Protein AF-A0A2H1KSW2-F1 (afdb_monomer_lite)

Secondary structure (DSSP, 8-state):
---S--GGGGGSSHHHHHHT-S----GGG--------TT-SS----TT--S-TTTTS--EEEE-STTTSTT--SS-B-TTS-B-HHHHHHHHHHHHHHHHHTT-SEEEE-S--TTHHHHHHHHHHHTT-TT-EEEE-TT----GGGHHHHHHTT----S--TTT-

Sequence (165 aa):
MAPIIRPRRLRSTPAMRRLVSEVRLHPADLVLPMFVKESLSQPAPLSGLPGDVHHETVIMADLCIDEFTSHGHCGVLDEAGRVDNDATLVRYASMAVAQARAGAHVVGLSGMMDGQVAVCREALDDHGFTDVVVLGYTAKYASAFYGPFREAVDSELKGDRKTYQ

Radius of gyration: 21.76 Å; chains: 1; bounding box: 65×44×54 Å

Foldseek 3Di:
DDDPDDCCVQVVDPVSCVVPPPDDDDPVVDDDDDDDDPPDPDDPDPPPDDPPCQPVDAAEAEQFCLLPDPASARADADPVRDHDQVNRLVVSLVVLCVCVVVRHQEYEDPRQRPCSQVSNQVSCVVVVVNRRHYHYPPDDDFDPVCVVVCVSSVRNHDDTHHVRD

pLDDT: mean 88.37, std 15.08, range [34.62, 98.81]

Structure (mmCIF, N/CA/C/O backbone):
data_AF-A0A2H1KSW2-F1
#
_entry.id   AF-A0A2H1KSW2-F1
#
loop_
_atom_site.group_PDB
_atom_site.id
_atom_site.type_symbol
_atom_site.label_atom_id
_atom_site.label_alt_id
_atom_site.label_comp_id
_atom_site.label_asym_id
_atom_site.label_entity_id
_atom_site.label_seq_id
_atom_site.pdbx_PDB_ins_code
_atom_site.Cartn_x
_atom_site.Cartn_y
_atom_site.Cartn_z
_atom_site.occupancy
_atom_site.B_iso_or_equiv
_atom_site.auth_seq_id
_atom_site.auth_comp_id
_atom_site.auth_asym_id
_atom_site.auth_atom_id
_atom_site.pdbx_PDB_model_num
ATOM 1 N N . MET A 1 1 ? -39.546 24.449 30.233 1.00 79.19 1 MET A N 1
ATOM 2 C CA . MET A 1 1 ? -39.774 23.055 29.790 1.00 79.19 1 MET A CA 1
ATOM 3 C C . MET A 1 1 ? -38.442 22.321 29.789 1.00 79.19 1 MET A C 1
ATOM 5 O O . MET A 1 1 ? -37.453 22.887 29.343 1.00 79.19 1 MET A O 1
ATOM 9 N N . ALA A 1 2 ? -38.377 21.114 30.349 1.00 79.94 2 ALA A N 1
ATOM 10 C CA . ALA A 1 2 ? -37.131 20.350 30.400 1.0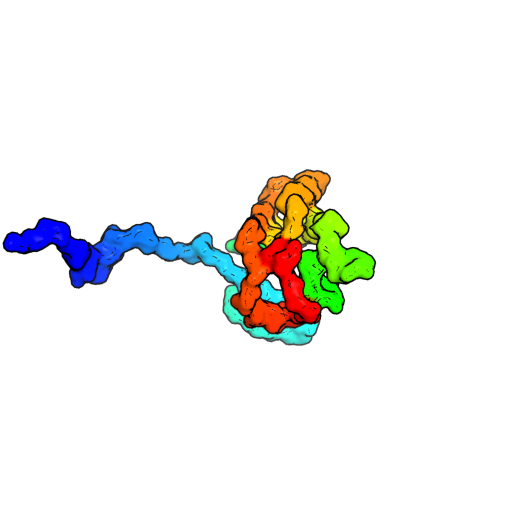0 79.94 2 ALA A CA 1
ATOM 11 C C . ALA A 1 2 ? -36.888 19.634 29.048 1.00 79.94 2 ALA A C 1
ATOM 13 O O . ALA A 1 2 ? -37.864 19.216 28.426 1.00 79.94 2 ALA A O 1
ATOM 14 N N . PRO A 1 3 ? -35.637 19.452 28.577 1.00 90.50 3 PRO A N 1
ATOM 15 C CA . PRO A 1 3 ? -35.393 18.827 27.276 1.00 90.50 3 PRO A CA 1
ATOM 16 C C . PRO A 1 3 ? -35.817 17.349 27.241 1.00 90.50 3 PRO A C 1
ATOM 18 O O . PRO A 1 3 ? -35.500 16.579 28.159 1.00 90.50 3 PRO A O 1
ATOM 21 N N . ILE A 1 4 ? -36.506 16.970 26.156 1.00 93.56 4 ILE A N 1
ATOM 22 C CA . ILE A 1 4 ? -36.982 15.605 25.862 1.00 93.56 4 ILE A CA 1
ATOM 23 C C . ILE A 1 4 ? -35.789 14.693 25.523 1.00 93.56 4 ILE A C 1
ATOM 25 O O . ILE A 1 4 ? -35.608 13.626 26.122 1.00 93.56 4 ILE A O 1
ATOM 29 N N . ILE A 1 5 ? -34.914 15.160 24.629 1.00 96.44 5 ILE A N 1
ATOM 30 C CA . ILE A 1 5 ? -33.723 14.436 24.174 1.00 96.44 5 ILE A CA 1
ATOM 31 C C . ILE A 1 5 ? -32.547 14.761 25.096 1.00 96.44 5 ILE A C 1
ATOM 33 O O . ILE A 1 5 ? -32.174 15.919 25.280 1.00 96.44 5 ILE A O 1
ATOM 37 N N . ARG A 1 6 ? -31.953 13.724 25.699 1.00 95.62 6 ARG A N 1
ATOM 38 C CA . ARG A 1 6 ? -30.805 13.859 26.613 1.00 95.62 6 ARG A CA 1
ATOM 39 C C . ARG A 1 6 ? -29.745 12.795 26.325 1.00 95.62 6 ARG A C 1
ATOM 41 O O . ARG A 1 6 ? -29.694 11.788 27.033 1.00 95.62 6 ARG A O 1
ATOM 48 N N . PRO A 1 7 ? -28.854 13.020 25.346 1.00 96.38 7 PRO A N 1
ATOM 49 C CA . PRO A 1 7 ? -27.873 12.018 24.915 1.00 96.38 7 PRO A CA 1
ATOM 50 C C . PRO A 1 7 ? -26.887 11.610 26.021 1.00 96.38 7 PRO A C 1
ATOM 52 O O . PRO A 1 7 ? -26.360 10.502 26.017 1.00 96.38 7 PRO A O 1
ATOM 55 N N . ARG A 1 8 ? -26.691 12.466 27.037 1.00 97.00 8 ARG A N 1
ATOM 56 C CA . ARG A 1 8 ? -25.879 12.148 28.226 1.00 97.00 8 ARG A CA 1
ATOM 57 C C . ARG A 1 8 ? -26.386 10.923 29.003 1.00 97.00 8 ARG A C 1
ATOM 59 O O . ARG A 1 8 ? -25.580 10.305 29.691 1.00 97.00 8 ARG A O 1
ATOM 66 N N . ARG A 1 9 ? -27.668 10.538 28.871 1.00 95.88 9 ARG A N 1
ATOM 67 C CA . ARG A 1 9 ? -28.229 9.314 29.482 1.00 95.88 9 ARG A CA 1
ATOM 68 C C . ARG A 1 9 ? -27.457 8.059 29.053 1.00 95.88 9 ARG A C 1
ATOM 70 O O . ARG A 1 9 ? -27.205 7.200 29.887 1.00 95.88 9 ARG A O 1
ATOM 77 N N . LEU A 1 10 ? -27.003 8.012 27.798 1.00 97.62 10 LEU A N 1
ATOM 78 C CA . LEU A 1 10 ? -26.236 6.893 27.236 1.00 97.62 10 LEU A CA 1
ATOM 79 C C . LEU A 1 10 ? -24.730 6.946 27.570 1.00 97.62 10 LEU A C 1
ATOM 81 O O . LEU A 1 10 ? -23.966 6.074 27.175 1.00 97.62 10 LEU A O 1
ATOM 85 N N . ARG A 1 11 ? -24.270 7.974 28.298 1.00 97.69 11 ARG A N 1
ATOM 86 C CA . ARG A 1 11 ? -22.844 8.189 28.614 1.00 97.69 11 ARG A CA 1
ATOM 87 C C . ARG A 1 11 ? -22.525 8.070 30.107 1.00 97.69 11 ARG A C 1
ATOM 89 O O . ARG A 1 11 ? -21.367 8.238 30.489 1.00 97.69 11 ARG A O 1
ATOM 96 N N . SER A 1 12 ? -23.535 7.785 30.930 1.00 97.25 12 SER A N 1
ATOM 97 C CA . SER A 1 12 ? -23.492 7.844 32.398 1.00 97.25 12 SER A CA 1
ATOM 98 C C . SER A 1 12 ? -22.523 6.849 33.037 1.00 97.25 12 SER A C 1
ATOM 100 O O . SER A 1 12 ? -21.867 7.190 34.015 1.00 97.25 12 SER A O 1
ATOM 102 N N . THR A 1 13 ? -22.388 5.644 32.479 1.00 98.12 13 THR A N 1
ATOM 103 C CA . THR A 1 13 ? -21.526 4.588 33.028 1.00 98.12 13 THR A CA 1
ATOM 104 C C . THR A 1 13 ? -20.656 3.950 31.943 1.00 98.12 13 THR A C 1
ATOM 106 O O . THR A 1 13 ? -21.029 3.970 30.765 1.00 98.12 13 THR A O 1
ATOM 109 N N . PRO A 1 14 ? -19.511 3.338 32.306 1.00 98.38 14 PRO A N 1
ATOM 110 C CA . PRO A 1 14 ? -18.730 2.531 31.370 1.00 98.38 14 PRO A CA 1
ATOM 111 C C . PRO A 1 14 ? -19.549 1.412 30.711 1.00 98.38 14 PRO A C 1
ATOM 113 O O . PRO A 1 14 ? -19.376 1.158 29.525 1.00 98.38 14 PRO A O 1
ATOM 116 N N . ALA A 1 15 ? -20.469 0.774 31.446 1.00 98.12 15 ALA A N 1
ATOM 117 C CA . ALA A 1 15 ? -21.334 -0.275 30.904 1.00 9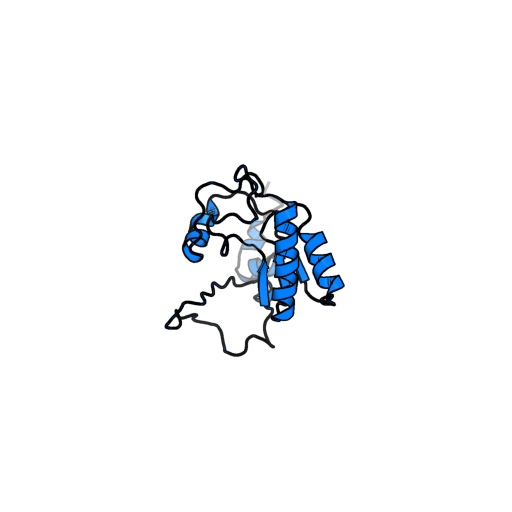8.12 15 ALA A CA 1
ATOM 118 C C . ALA A 1 15 ? -22.288 0.260 29.828 1.00 98.12 15 ALA A C 1
ATOM 120 O O . ALA A 1 15 ? -22.387 -0.334 28.759 1.00 98.12 15 ALA A O 1
ATOM 121 N N . MET A 1 16 ? -22.920 1.414 30.073 1.00 98.19 16 MET A N 1
ATOM 122 C CA . MET A 1 16 ? -23.810 2.041 29.097 1.00 98.19 16 MET A CA 1
ATOM 123 C C . MET A 1 16 ? -23.047 2.460 27.837 1.00 98.19 16 MET A C 1
ATOM 125 O O . MET A 1 16 ? -23.483 2.143 26.738 1.00 98.19 16 MET A O 1
ATOM 129 N N . ARG A 1 17 ? -21.860 3.071 27.984 1.00 97.94 17 ARG A N 1
ATOM 130 C CA . ARG A 1 17 ? -21.008 3.434 26.837 1.00 97.94 17 ARG A CA 1
ATOM 131 C C . ARG A 1 17 ? -20.570 2.221 26.015 1.00 97.94 17 ARG A C 1
ATOM 133 O O . ARG A 1 17 ? -20.557 2.308 24.798 1.00 97.94 17 ARG A O 1
ATOM 140 N N . ARG A 1 18 ? -20.241 1.092 26.658 1.00 97.44 18 ARG A N 1
ATOM 141 C CA . ARG A 1 18 ? -19.907 -0.158 25.949 1.00 97.44 18 ARG A CA 1
ATOM 142 C C . ARG A 1 18 ? -21.104 -0.757 25.212 1.00 97.44 18 ARG A C 1
ATOM 144 O O . ARG A 1 18 ? -20.918 -1.297 24.126 1.00 97.44 18 ARG A O 1
ATOM 151 N N . LEU A 1 19 ? -22.300 -0.680 25.800 1.00 97.25 19 LEU A N 1
ATOM 152 C CA . LEU A 1 19 ? -23.531 -1.181 25.186 1.00 97.25 19 LEU A CA 1
ATOM 153 C C . LEU A 1 19 ? -23.867 -0.418 23.900 1.00 97.25 19 LEU A C 1
ATOM 155 O O . LEU A 1 19 ? -24.247 -1.042 22.919 1.00 97.25 19 LEU A O 1
ATOM 159 N N . VAL A 1 20 ? -23.703 0.908 23.906 1.00 97.69 20 VAL A N 1
ATOM 160 C CA . VAL A 1 20 ? -24.054 1.770 22.763 1.00 97.69 20 VAL A CA 1
ATOM 161 C C . VAL A 1 20 ? -22.878 2.095 21.838 1.00 97.69 20 VAL A C 1
ATOM 163 O O . VAL A 1 20 ? -23.017 2.949 20.970 1.00 97.69 20 VAL A O 1
ATOM 166 N N . SER A 1 21 ? -21.707 1.481 22.037 1.00 97.44 21 SER A N 1
ATOM 167 C CA . SER A 1 21 ? -20.549 1.726 21.171 1.00 97.44 21 SER A CA 1
ATOM 168 C C . SER A 1 21 ? -20.828 1.198 19.770 1.00 97.44 21 SER A C 1
ATOM 170 O O . SER A 1 21 ? -21.085 0.008 19.604 1.00 97.44 21 SER A O 1
ATOM 172 N N . GLU A 1 22 ? -20.735 2.076 18.779 1.00 98.12 22 GLU A N 1
ATOM 173 C CA . GLU A 1 22 ? -20.959 1.744 17.367 1.00 98.12 22 GLU A CA 1
ATOM 174 C C . GLU A 1 22 ? -19.733 1.080 16.734 1.00 98.12 22 GLU A C 1
ATOM 176 O O . GLU A 1 22 ? -19.860 0.271 15.821 1.00 98.12 22 GLU A O 1
ATOM 181 N N . VAL A 1 23 ? -18.542 1.388 17.254 1.00 97.56 23 VAL A N 1
ATOM 182 C CA . VAL A 1 23 ? -17.267 0.908 16.718 1.00 97.56 23 VAL A CA 1
ATOM 183 C C . VAL A 1 23 ? -16.547 0.069 17.765 1.00 97.56 23 VAL A C 1
ATOM 185 O O . VAL A 1 23 ? -16.542 0.393 18.960 1.00 97.56 23 VAL A O 1
ATOM 188 N N . ARG A 1 24 ? -15.943 -1.025 17.305 1.00 96.31 24 ARG A N 1
ATOM 189 C CA . ARG A 1 24 ? -15.040 -1.892 18.063 1.00 96.31 24 ARG A CA 1
ATOM 190 C C . ARG A 1 24 ? -13.854 -2.220 17.166 1.00 96.31 24 ARG A C 1
ATOM 192 O O . ARG A 1 24 ? -14.043 -2.363 15.968 1.00 96.31 24 ARG A O 1
ATOM 199 N N . LEU A 1 25 ? -12.671 -2.324 17.761 1.00 96.25 25 LEU A N 1
ATOM 200 C CA . LEU A 1 25 ? -11.470 -2.792 17.076 1.00 96.25 25 LEU A CA 1
ATOM 201 C C . LEU A 1 25 ? -11.238 -4.258 17.426 1.00 96.25 25 LEU A C 1
ATOM 203 O O . LEU A 1 25 ? -11.388 -4.649 18.589 1.00 96.25 25 LEU A O 1
ATOM 207 N N . HIS A 1 26 ? -10.855 -5.042 16.431 1.00 96.12 26 HIS A N 1
ATOM 208 C CA . HIS A 1 26 ? -10.445 -6.429 16.557 1.00 96.12 26 HIS A CA 1
ATOM 209 C C . HIS A 1 26 ? -9.017 -6.589 16.003 1.00 96.12 26 HIS A C 1
ATOM 211 O O . HIS A 1 26 ? -8.666 -5.903 15.048 1.00 96.12 26 HIS A O 1
ATOM 217 N N . PRO A 1 27 ? -8.166 -7.489 16.539 1.00 91.94 27 PRO A N 1
ATOM 218 C CA . PRO A 1 27 ? -6.824 -7.710 15.985 1.00 91.94 27 PRO A CA 1
ATOM 219 C C . PRO A 1 27 ? -6.801 -8.057 14.488 1.00 91.94 27 PRO A C 1
ATOM 221 O O . PRO A 1 27 ? -5.839 -7.734 13.807 1.00 91.94 27 PRO A O 1
ATOM 224 N N . ALA A 1 28 ? -7.876 -8.659 13.971 1.00 92.38 28 ALA A N 1
ATOM 225 C CA . ALA A 1 28 ? -8.035 -8.955 12.543 1.00 92.38 28 ALA A CA 1
ATOM 226 C C . ALA A 1 28 ? -8.198 -7.705 11.651 1.00 92.38 28 ALA A C 1
ATOM 228 O O . ALA A 1 28 ? -8.090 -7.821 10.436 1.00 92.38 28 ALA A O 1
ATOM 229 N N . ASP A 1 29 ? -8.436 -6.527 12.238 1.00 95.44 29 ASP A N 1
ATOM 230 C CA . ASP A 1 29 ? -8.506 -5.250 11.516 1.00 95.44 29 ASP A CA 1
ATOM 231 C C . ASP A 1 29 ? -7.111 -4.622 11.315 1.00 95.44 29 ASP A C 1
ATOM 233 O O . ASP A 1 29 ? -6.991 -3.540 10.738 1.00 95.44 29 ASP A O 1
ATOM 237 N N . LEU A 1 30 ? -6.053 -5.249 11.844 1.00 93.88 30 LEU A N 1
ATOM 238 C CA . LEU A 1 30 ? -4.705 -4.691 11.885 1.00 93.88 30 LEU A CA 1
ATOM 239 C C . LEU A 1 30 ? -3.788 -5.374 10.866 1.00 93.88 30 LEU A C 1
ATOM 241 O O . LEU A 1 30 ? -3.687 -6.597 10.815 1.00 93.88 30 LEU A O 1
ATOM 245 N N . VAL A 1 31 ? -3.052 -4.556 10.115 1.00 92.75 31 VAL A N 1
ATOM 246 C CA . VAL A 1 31 ? -1.915 -4.974 9.285 1.00 92.75 31 VAL A CA 1
ATOM 247 C C . VAL A 1 31 ? -0.664 -4.329 9.870 1.00 92.75 31 VAL A C 1
ATOM 249 O O . VAL A 1 31 ? -0.671 -3.131 10.155 1.00 92.75 31 VAL A O 1
ATOM 252 N N . LEU A 1 32 ? 0.397 -5.114 10.071 1.00 91.06 32 LEU A N 1
ATOM 253 C CA . LEU A 1 32 ? 1.677 -4.636 10.593 1.00 91.06 32 LEU A CA 1
ATOM 254 C C . LEU A 1 32 ? 2.666 -4.419 9.434 1.00 91.06 32 LEU A C 1
ATOM 256 O O . LEU A 1 32 ? 3.129 -5.405 8.862 1.00 91.06 32 LEU A O 1
ATOM 260 N N . PRO A 1 33 ? 3.030 -3.169 9.088 1.00 89.06 33 PRO A N 1
ATOM 261 C CA . PRO A 1 33 ? 4.113 -2.911 8.147 1.00 89.06 33 PRO A CA 1
ATOM 262 C C . PRO A 1 33 ? 5.451 -3.345 8.745 1.00 89.06 33 PRO A C 1
ATOM 264 O O . PRO A 1 33 ? 5.734 -3.071 9.914 1.00 89.06 33 PRO A O 1
ATOM 267 N N . MET A 1 34 ? 6.281 -3.995 7.935 1.00 83.88 34 MET A N 1
ATOM 268 C CA . MET A 1 34 ? 7.584 -4.503 8.348 1.00 83.88 34 MET A CA 1
ATOM 269 C C . MET A 1 34 ? 8.663 -4.072 7.363 1.00 83.88 34 MET A C 1
ATOM 271 O O . MET A 1 34 ? 8.479 -4.185 6.156 1.00 83.88 34 MET A O 1
ATOM 275 N N . PHE A 1 35 ? 9.799 -3.613 7.887 1.00 79.50 35 PHE A N 1
ATOM 276 C CA . PHE A 1 35 ? 10.963 -3.233 7.092 1.00 79.50 35 PHE A CA 1
ATOM 277 C C . PHE A 1 35 ? 12.005 -4.346 7.160 1.00 79.50 35 PHE A C 1
ATOM 279 O O . PHE A 1 35 ? 12.436 -4.733 8.248 1.00 79.50 35 PHE A O 1
ATOM 286 N N . VAL A 1 36 ? 12.398 -4.866 5.999 1.00 77.75 36 VAL A N 1
ATOM 287 C CA . VAL A 1 36 ? 13.371 -5.956 5.870 1.00 77.75 36 VAL A CA 1
ATOM 288 C C . VAL A 1 36 ? 14.548 -5.451 5.045 1.00 77.75 36 VAL A C 1
ATOM 290 O O . VAL A 1 36 ? 14.353 -4.907 3.963 1.00 77.75 36 VAL A O 1
ATOM 293 N N . LYS A 1 37 ? 15.772 -5.626 5.554 1.00 75.25 37 LYS A N 1
ATOM 294 C CA . LYS A 1 37 ? 17.008 -5.204 4.883 1.00 75.25 37 LYS A CA 1
ATOM 295 C C . LYS A 1 37 ? 17.931 -6.403 4.703 1.00 75.25 37 LYS A C 1
ATOM 297 O O . LYS A 1 37 ? 18.316 -7.037 5.681 1.00 75.25 37 LYS A O 1
ATOM 302 N N . GLU A 1 38 ? 18.288 -6.691 3.454 1.00 74.38 38 GLU A N 1
ATOM 303 C CA . GLU A 1 38 ? 19.132 -7.839 3.091 1.00 74.38 38 GLU A CA 1
ATOM 304 C C . GLU A 1 38 ? 20.551 -7.723 3.674 1.00 74.38 38 GLU A C 1
ATOM 306 O O . GLU A 1 38 ? 21.137 -8.708 4.109 1.00 74.38 38 GLU A O 1
ATOM 311 N N . SER A 1 39 ? 21.096 -6.504 3.749 1.00 66.19 39 SER A N 1
ATOM 312 C CA . SER A 1 39 ? 22.497 -6.250 4.110 1.00 66.19 39 SER A CA 1
ATOM 313 C C . SER A 1 39 ? 22.792 -6.266 5.619 1.00 66.19 39 SER A C 1
ATOM 315 O O . SER A 1 39 ? 23.809 -5.719 6.053 1.00 66.19 39 SER A O 1
ATOM 317 N N . LEU A 1 40 ? 21.895 -6.804 6.447 1.00 62.06 40 LEU A N 1
ATOM 318 C CA . LEU A 1 40 ? 22.098 -6.860 7.894 1.00 62.06 40 LEU A CA 1
ATOM 319 C C . LEU A 1 40 ? 23.077 -7.989 8.252 1.00 62.06 40 LEU A C 1
ATOM 321 O O . LEU A 1 40 ? 22.796 -9.164 8.046 1.00 62.06 40 LEU A O 1
ATOM 325 N N . SER A 1 41 ? 24.226 -7.634 8.836 1.00 60.03 41 SER A N 1
ATOM 326 C CA . SER A 1 41 ? 25.215 -8.596 9.353 1.00 60.03 41 SER A CA 1
ATOM 327 C C . SER A 1 41 ? 24.862 -9.153 10.740 1.00 60.03 41 SER A C 1
ATOM 329 O O . SER A 1 41 ? 25.433 -10.155 11.167 1.00 60.03 41 SER A O 1
ATOM 331 N N . GLN A 1 42 ? 23.915 -8.518 11.439 1.00 48.12 42 GLN A N 1
ATOM 332 C CA . GLN A 1 42 ? 23.245 -9.031 12.634 1.00 48.12 42 GLN A CA 1
ATOM 333 C C . GLN A 1 42 ? 21.756 -8.670 12.575 1.00 48.12 42 GLN A C 1
ATOM 335 O O . GLN A 1 42 ? 21.431 -7.596 12.061 1.00 48.12 42 GLN A O 1
ATOM 340 N N . PRO A 1 43 ? 20.851 -9.509 13.116 1.00 49.88 43 PRO A N 1
ATOM 341 C CA . PRO A 1 43 ? 19.440 -9.164 13.207 1.00 49.88 43 PRO A CA 1
ATOM 342 C C . PRO A 1 43 ? 19.286 -7.840 13.961 1.00 49.88 43 PRO A C 1
ATOM 344 O O . PRO A 1 43 ? 19.597 -7.758 15.150 1.00 49.88 43 PRO A O 1
ATOM 347 N N . ALA A 1 44 ? 18.793 -6.798 13.291 1.00 51.25 44 ALA A N 1
ATOM 348 C CA . ALA A 1 44 ? 18.165 -5.702 14.013 1.00 51.25 44 ALA A CA 1
ATOM 349 C C . ALA A 1 44 ? 16.947 -6.320 14.723 1.00 51.25 44 ALA A C 1
ATOM 351 O O . ALA A 1 44 ? 16.179 -7.016 14.053 1.00 51.25 44 ALA A O 1
ATOM 352 N N . PRO A 1 45 ? 16.791 -6.184 16.053 1.00 39.12 45 PRO A N 1
ATOM 353 C CA . PRO A 1 45 ? 15.766 -6.927 16.766 1.00 39.12 45 PRO A CA 1
ATOM 354 C C . PRO A 1 45 ? 14.370 -6.582 16.236 1.00 39.12 45 PRO A C 1
ATOM 356 O O . PRO A 1 45 ? 13.807 -5.537 16.547 1.00 39.12 45 PRO A O 1
ATOM 359 N N . LEU A 1 46 ? 13.798 -7.503 15.460 1.00 44.72 46 LEU A N 1
ATOM 360 C CA . LEU A 1 46 ? 12.370 -7.584 15.191 1.00 44.72 46 LEU A CA 1
ATOM 361 C C . LEU A 1 46 ? 11.736 -8.245 16.411 1.00 44.72 46 LEU A C 1
ATOM 363 O O . LEU A 1 46 ? 11.533 -9.458 16.461 1.00 44.72 46 LEU A O 1
ATOM 367 N N . SER A 1 47 ? 11.491 -7.456 17.453 1.00 34.62 47 SER A N 1
ATOM 368 C CA . SER A 1 47 ? 10.765 -7.931 18.626 1.00 34.62 47 SER A CA 1
ATOM 369 C C . SER A 1 47 ? 9.325 -8.273 18.225 1.00 34.62 47 SER A C 1
ATOM 371 O O . SER A 1 47 ? 8.474 -7.387 18.203 1.00 34.62 47 SER A O 1
ATOM 373 N N . GLY A 1 48 ? 9.045 -9.535 17.885 1.00 44.00 48 GLY A N 1
ATOM 374 C CA . GLY A 1 48 ? 7.666 -10.004 17.710 1.00 44.00 48 GLY A CA 1
ATOM 375 C C . GLY A 1 48 ? 7.342 -10.868 16.497 1.00 44.00 48 GLY A C 1
ATOM 376 O O . GLY A 1 48 ? 6.169 -11.187 16.350 1.00 44.00 48 GLY A O 1
ATOM 377 N N . LEU A 1 49 ? 8.303 -11.274 15.661 1.00 45.56 49 LEU A N 1
ATOM 378 C CA . LEU A 1 49 ? 8.046 -12.323 14.669 1.00 45.56 49 LEU A CA 1
ATOM 379 C C . LEU A 1 49 ? 8.505 -13.689 15.198 1.00 45.56 49 LEU A C 1
ATOM 381 O O . LEU A 1 49 ? 9.711 -13.912 15.324 1.00 45.56 49 LEU A O 1
ATOM 385 N N . PRO A 1 50 ? 7.580 -14.612 15.510 1.00 44.25 50 PRO A N 1
ATOM 386 C CA . PRO A 1 50 ? 7.900 -16.028 15.621 1.00 44.25 50 PRO A CA 1
ATOM 387 C C . PRO A 1 50 ? 8.450 -16.548 14.285 1.00 44.25 50 PRO A C 1
ATOM 389 O O . PRO A 1 50 ? 8.056 -16.078 13.217 1.00 44.25 50 PRO A O 1
ATOM 392 N N . GLY A 1 51 ? 9.364 -17.518 14.353 1.00 49.38 51 GLY A N 1
ATOM 393 C CA . GLY A 1 51 ? 9.820 -18.267 13.181 1.00 49.38 51 GLY A CA 1
ATOM 394 C C . GLY A 1 51 ? 8.664 -18.976 12.465 1.00 49.38 51 GLY A C 1
ATOM 395 O O . GLY A 1 51 ? 7.636 -19.260 13.075 1.00 49.38 51 GLY A O 1
ATOM 396 N N . ASP A 1 52 ? 8.855 -19.231 11.170 1.00 49.62 52 ASP A N 1
ATOM 397 C CA . ASP A 1 52 ? 7.911 -19.885 10.253 1.00 49.62 52 ASP A CA 1
ATOM 398 C C . ASP A 1 52 ? 6.515 -19.236 10.174 1.00 49.62 52 ASP A C 1
ATOM 400 O O . ASP A 1 52 ? 5.477 -19.888 10.241 1.00 49.62 52 ASP A O 1
ATOM 404 N N . VAL A 1 53 ? 6.489 -17.924 9.907 1.00 55.56 53 VAL A N 1
ATOM 405 C CA . VAL A 1 53 ? 5.272 -17.126 9.628 1.00 55.56 53 VAL A CA 1
ATOM 406 C C . VAL A 1 53 ? 4.474 -17.611 8.400 1.00 55.56 53 VAL A C 1
ATOM 408 O O . VAL A 1 53 ? 3.360 -17.156 8.154 1.00 55.56 53 VAL A O 1
ATOM 411 N N . HIS A 1 54 ? 5.027 -18.533 7.610 1.00 51.75 54 HIS A N 1
ATOM 412 C CA . HIS A 1 54 ? 4.551 -18.861 6.266 1.00 51.75 54 HIS A CA 1
ATOM 413 C C . HIS A 1 54 ? 3.228 -19.650 6.225 1.00 51.75 54 HIS A C 1
ATOM 415 O O . HIS A 1 54 ? 2.601 -19.726 5.171 1.00 51.75 54 HIS A O 1
ATOM 421 N N . HIS A 1 55 ? 2.794 -20.238 7.347 1.00 56.00 55 HIS A N 1
ATOM 422 C CA . HIS A 1 55 ? 1.561 -21.039 7.407 1.00 56.00 55 HIS A CA 1
ATOM 423 C C . HIS A 1 55 ? 0.469 -20.460 8.314 1.00 56.00 55 HIS A C 1
ATOM 425 O O . HIS A 1 55 ? -0.689 -20.847 8.183 1.00 56.00 55 HIS A O 1
ATOM 431 N N . GLU A 1 56 ? 0.807 -19.518 9.198 1.00 70.38 56 GLU A N 1
ATOM 432 C CA . GLU A 1 56 ? -0.141 -18.925 10.153 1.00 70.38 56 GLU A CA 1
ATOM 433 C C . GLU A 1 56 ? -0.415 -17.435 9.888 1.00 70.38 56 GLU A C 1
ATOM 435 O O . GLU A 1 56 ? -1.185 -16.809 10.616 1.00 70.38 56 GLU A O 1
ATOM 440 N N . THR A 1 57 ? 0.210 -16.826 8.873 1.00 82.38 57 THR A N 1
ATOM 441 C CA . THR A 1 57 ? 0.110 -15.380 8.617 1.00 82.38 57 THR A CA 1
ATOM 442 C C . THR A 1 57 ? -0.016 -15.046 7.137 1.00 82.38 57 THR A C 1
ATOM 444 O O . THR A 1 57 ? 0.588 -15.671 6.269 1.00 82.38 57 THR A O 1
ATOM 447 N N . VAL A 1 58 ? -0.795 -13.999 6.860 1.00 89.31 58 VAL A N 1
ATOM 448 C CA . VAL A 1 58 ? -0.915 -13.401 5.531 1.00 89.31 58 VAL A CA 1
ATOM 449 C C . VAL A 1 58 ? 0.295 -12.509 5.267 1.00 89.31 58 VAL A C 1
ATOM 451 O O . VAL A 1 58 ? 0.530 -11.534 5.978 1.00 89.31 58 VAL A O 1
ATOM 454 N N . ILE A 1 59 ? 1.028 -12.821 4.202 1.00 89.81 59 ILE A N 1
ATOM 455 C CA . ILE A 1 59 ? 2.143 -12.005 3.711 1.00 89.81 59 ILE A CA 1
ATOM 456 C C . ILE A 1 59 ? 1.642 -11.050 2.630 1.00 89.81 59 ILE A C 1
ATOM 458 O O . ILE A 1 59 ? 1.154 -11.491 1.586 1.00 89.81 59 ILE A O 1
ATOM 462 N N . MET A 1 60 ? 1.795 -9.750 2.889 1.00 95.00 60 MET A N 1
ATOM 463 C CA . MET A 1 60 ? 1.513 -8.673 1.942 1.00 95.00 60 MET A CA 1
ATOM 464 C C . MET A 1 60 ? 2.833 -8.033 1.512 1.00 95.00 60 MET A C 1
ATOM 466 O O . MET A 1 60 ? 3.526 -7.446 2.342 1.00 95.00 60 MET A O 1
ATOM 470 N N . ALA A 1 61 ? 3.195 -8.166 0.239 1.00 93.94 61 ALA A N 1
ATOM 471 C CA . ALA A 1 61 ? 4.408 -7.569 -0.308 1.00 93.94 61 ALA A CA 1
ATOM 472 C C . ALA A 1 61 ? 4.090 -6.192 -0.903 1.00 93.94 61 ALA A C 1
ATOM 474 O O . ALA A 1 61 ? 3.139 -6.068 -1.673 1.00 93.94 61 ALA A O 1
ATOM 475 N N . ASP A 1 62 ? 4.872 -5.163 -0.567 1.00 97.06 62 ASP A N 1
ATOM 476 C CA . ASP A 1 62 ? 4.788 -3.879 -1.270 1.00 97.06 62 ASP A CA 1
ATOM 477 C C . ASP A 1 62 ? 5.331 -4.033 -2.693 1.00 97.06 62 ASP A C 1
ATOM 479 O O . ASP A 1 62 ? 6.382 -4.638 -2.910 1.00 97.06 62 ASP A O 1
ATOM 483 N N . LEU A 1 63 ? 4.587 -3.521 -3.665 1.00 97.69 63 LEU A N 1
ATOM 484 C CA . LEU A 1 63 ? 4.947 -3.524 -5.070 1.00 97.69 63 LEU A CA 1
ATOM 485 C C . LEU A 1 63 ? 5.107 -2.076 -5.526 1.00 97.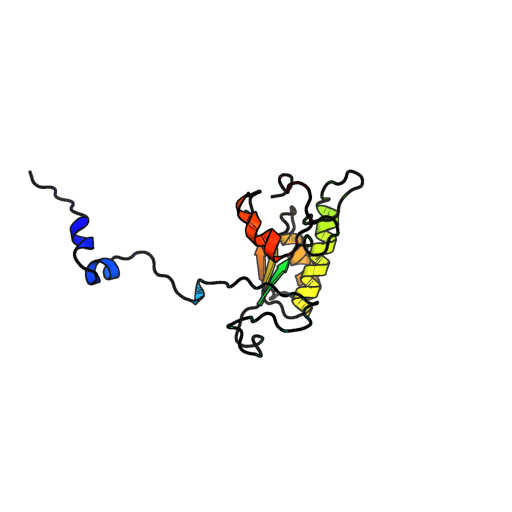69 63 LEU A C 1
ATOM 487 O O . LEU A 1 63 ? 4.151 -1.386 -5.902 1.00 97.69 63 LEU A O 1
ATOM 491 N N . CYS A 1 64 ? 6.358 -1.648 -5.480 1.00 96.62 64 CYS A N 1
ATOM 492 C CA . CYS A 1 64 ? 6.874 -0.394 -5.988 1.00 96.62 64 CYS A CA 1
ATOM 493 C C . CYS A 1 64 ? 8.366 -0.583 -6.307 1.00 96.62 64 CYS A C 1
ATOM 495 O O . CYS A 1 64 ? 8.962 -1.596 -5.940 1.00 96.62 64 CYS A O 1
ATOM 497 N N . ILE A 1 65 ? 8.973 0.363 -7.027 1.00 94.44 65 ILE A N 1
ATOM 498 C CA . ILE A 1 65 ? 10.409 0.298 -7.339 1.00 94.44 65 ILE A CA 1
ATOM 499 C C . ILE A 1 65 ? 11.237 1.458 -6.779 1.00 94.44 65 ILE A C 1
ATOM 501 O O . ILE A 1 65 ? 12.409 1.586 -7.129 1.00 94.44 65 ILE A O 1
ATOM 505 N N . ASP A 1 66 ? 10.685 2.305 -5.909 1.00 90.69 66 ASP A N 1
ATOM 506 C CA . ASP A 1 66 ? 11.460 3.411 -5.336 1.00 90.69 66 ASP A CA 1
ATOM 507 C C . ASP A 1 66 ? 12.614 2.940 -4.454 1.00 90.69 66 ASP A C 1
ATOM 509 O O . ASP A 1 66 ? 13.667 3.569 -4.495 1.00 90.69 66 ASP A O 1
ATOM 513 N N . GLU A 1 67 ? 12.479 1.817 -3.750 1.00 86.94 67 GLU A N 1
ATOM 514 C CA . GLU A 1 67 ? 13.558 1.232 -2.942 1.00 86.94 67 GLU A CA 1
ATOM 515 C C . GLU A 1 67 ? 14.658 0.561 -3.783 1.00 86.94 67 GLU A C 1
ATOM 517 O O . GLU A 1 67 ? 15.726 0.241 -3.265 1.00 86.94 67 GLU A O 1
ATOM 522 N N . PHE A 1 68 ? 14.425 0.352 -5.084 1.00 89.38 68 PHE A N 1
ATOM 523 C CA . PHE A 1 68 ? 15.364 -0.326 -5.988 1.00 89.38 68 PHE A CA 1
ATOM 524 C C . PHE A 1 68 ? 15.963 0.597 -7.053 1.00 89.38 68 PHE A C 1
ATOM 526 O O . PHE A 1 68 ? 16.856 0.187 -7.797 1.00 89.38 68 PHE A O 1
ATOM 533 N N . THR A 1 69 ? 15.476 1.833 -7.166 1.00 91.62 69 THR A N 1
ATOM 534 C CA . THR A 1 69 ? 15.963 2.796 -8.159 1.00 91.62 69 THR A CA 1
ATOM 535 C C . THR A 1 69 ? 16.997 3.735 -7.555 1.00 91.62 69 THR A C 1
ATOM 537 O O . THR A 1 69 ? 16.814 4.270 -6.467 1.00 91.62 69 THR A O 1
ATOM 540 N N . SER A 1 70 ? 18.046 4.054 -8.316 1.00 91.06 70 SER A N 1
ATOM 541 C CA . SER A 1 70 ? 19.103 4.999 -7.909 1.00 91.06 70 SER A CA 1
ATOM 542 C C . SER A 1 70 ? 18.646 6.465 -7.811 1.00 91.06 70 SER A C 1
ATOM 544 O O . SER A 1 70 ? 19.462 7.372 -7.683 1.00 91.06 70 SER A O 1
ATOM 546 N N . HIS A 1 71 ? 17.355 6.729 -8.003 1.00 91.75 71 HIS A N 1
ATOM 547 C CA . HIS A 1 71 ? 16.752 8.060 -7.978 1.00 91.75 71 HIS A CA 1
ATOM 548 C C . HIS A 1 71 ? 15.538 8.135 -7.037 1.00 91.75 71 HIS A C 1
ATOM 550 O O . HIS A 1 71 ? 14.952 9.207 -6.891 1.00 91.75 71 HIS A O 1
ATOM 556 N N . GLY A 1 72 ? 15.134 7.023 -6.409 1.00 89.44 72 GLY A N 1
ATOM 557 C CA . GLY A 1 72 ? 14.043 6.982 -5.430 1.00 89.44 72 GLY A CA 1
ATOM 558 C C . GLY A 1 72 ? 12.648 7.311 -5.982 1.00 89.44 72 GLY A C 1
ATOM 559 O O . GLY A 1 72 ? 11.735 7.635 -5.210 1.00 89.44 72 GLY A O 1
ATOM 560 N N . HIS A 1 73 ? 12.463 7.270 -7.306 1.00 94.88 73 HIS A N 1
ATOM 561 C CA . HIS A 1 73 ? 11.136 7.424 -7.914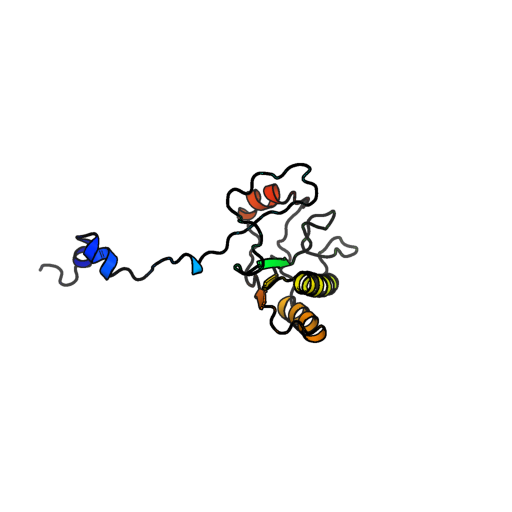 1.00 94.88 73 HIS A CA 1
ATOM 562 C C . HIS A 1 73 ? 10.451 6.069 -8.009 1.00 94.88 73 HIS A C 1
ATOM 564 O O . HIS A 1 73 ? 11.095 5.041 -8.170 1.00 94.88 73 HIS A O 1
ATOM 570 N N . CYS A 1 74 ? 9.121 6.085 -7.983 1.00 95.62 74 CYS A N 1
ATOM 571 C CA . CYS A 1 74 ? 8.313 4.869 -8.029 1.00 95.62 74 CYS A CA 1
ATOM 572 C C . CYS A 1 74 ? 8.321 4.182 -9.399 1.00 95.62 74 CYS A C 1
ATOM 574 O O . CYS A 1 74 ? 7.647 3.175 -9.555 1.00 95.62 74 CYS A O 1
ATOM 576 N N . GLY A 1 75 ? 9.033 4.699 -10.398 1.00 96.62 75 GLY A N 1
ATOM 577 C CA . GLY A 1 75 ? 8.954 4.194 -11.758 1.00 96.62 75 GLY A CA 1
ATOM 578 C C . GLY A 1 75 ? 10.193 4.480 -12.591 1.00 96.62 75 GLY A C 1
ATOM 579 O O . GLY A 1 75 ? 11.126 5.144 -12.141 1.00 96.62 75 GLY A O 1
ATOM 580 N N . VAL A 1 76 ? 10.189 3.946 -13.808 1.00 97.50 76 VAL A N 1
ATOM 581 C CA . VAL A 1 76 ? 11.228 4.148 -14.820 1.00 97.50 76 VAL A CA 1
ATOM 582 C C . VAL A 1 76 ? 11.214 5.611 -15.255 1.00 97.50 76 VAL A C 1
ATOM 584 O O . VAL A 1 76 ? 10.144 6.167 -15.475 1.00 97.50 76 VAL A O 1
ATOM 587 N N . LEU A 1 77 ? 12.386 6.238 -15.376 1.00 96.56 77 LEU A N 1
ATOM 588 C CA . LEU A 1 77 ? 12.489 7.607 -15.881 1.00 96.56 77 LEU A CA 1
ATOM 589 C C . LEU A 1 77 ? 12.652 7.633 -17.406 1.00 96.56 77 LEU A C 1
ATOM 591 O O . LEU A 1 77 ? 13.430 6.854 -17.958 1.00 96.56 77 LEU A O 1
ATOM 595 N N . ASP A 1 78 ? 11.946 8.550 -18.066 1.00 95.38 78 ASP A N 1
ATOM 596 C CA . ASP A 1 78 ? 12.152 8.890 -19.475 1.00 95.38 78 ASP A CA 1
ATOM 597 C C . ASP A 1 78 ? 13.415 9.756 -19.676 1.00 95.38 78 ASP A C 1
ATOM 599 O O . ASP A 1 78 ? 14.091 10.155 -18.724 1.00 95.38 78 ASP A O 1
ATOM 603 N N . GLU A 1 79 ? 13.736 10.089 -20.931 1.00 94.38 79 GLU A N 1
ATOM 604 C CA . GLU A 1 79 ? 14.894 10.935 -21.272 1.00 94.38 79 GLU A CA 1
ATOM 605 C C . GLU A 1 79 ? 14.838 12.341 -20.640 1.00 94.38 79 GLU A C 1
ATOM 607 O O . GLU A 1 79 ? 15.870 12.992 -20.480 1.00 94.38 79 GLU A O 1
ATOM 612 N N . ALA A 1 80 ? 13.645 12.812 -20.264 1.00 93.44 80 ALA A N 1
ATOM 613 C CA . ALA A 1 80 ? 13.427 14.094 -19.602 1.00 93.44 80 ALA A CA 1
ATOM 614 C C . ALA A 1 80 ? 13.428 13.984 -18.063 1.00 93.44 80 ALA A C 1
ATOM 616 O O . ALA A 1 80 ? 13.207 14.989 -17.383 1.00 93.44 80 ALA A O 1
ATOM 617 N N . GLY A 1 81 ? 13.672 12.794 -17.504 1.00 92.81 81 GLY A N 1
ATOM 618 C CA . GLY A 1 81 ? 13.677 12.545 -16.063 1.00 92.81 81 GLY A CA 1
ATOM 619 C C . GLY A 1 81 ? 12.285 12.467 -15.432 1.00 92.81 81 GLY A C 1
ATOM 620 O O . GLY A 1 81 ? 12.163 12.601 -14.216 1.00 92.81 81 GLY A O 1
ATOM 621 N N . ARG A 1 82 ? 11.227 12.282 -16.228 1.00 95.12 82 ARG A N 1
ATOM 622 C CA . ARG A 1 82 ? 9.853 12.088 -15.740 1.00 95.12 82 ARG A CA 1
ATOM 623 C C . ARG A 1 82 ? 9.577 10.604 -15.567 1.00 95.12 82 ARG A C 1
ATOM 625 O O . ARG A 1 82 ? 10.097 9.797 -16.325 1.00 95.12 82 ARG A O 1
ATOM 632 N N . VAL A 1 83 ? 8.723 10.245 -14.611 1.00 97.62 83 VAL A N 1
ATOM 633 C CA . VAL A 1 83 ? 8.284 8.852 -14.465 1.00 97.62 83 VAL A CA 1
ATOM 634 C C . VAL A 1 83 ? 7.411 8.463 -15.660 1.00 97.62 83 VAL A C 1
ATOM 636 O O . VAL A 1 83 ? 6.348 9.047 -15.867 1.00 97.62 83 VAL A O 1
ATOM 639 N N . ASP A 1 84 ? 7.876 7.491 -16.437 1.00 98.25 84 ASP A N 1
ATOM 640 C CA . ASP A 1 84 ? 7.158 6.883 -17.552 1.00 98.25 84 ASP A CA 1
ATOM 641 C C . ASP A 1 84 ? 6.190 5.827 -17.011 1.00 98.25 84 ASP A C 1
ATOM 643 O O . ASP A 1 84 ? 6.607 4.820 -16.426 1.00 98.25 84 ASP A O 1
ATOM 647 N N . ASN A 1 85 ? 4.893 6.071 -17.194 1.00 98.62 85 ASN A N 1
ATOM 648 C CA . ASN A 1 85 ? 3.832 5.201 -16.704 1.00 98.62 85 ASN A CA 1
ATOM 649 C C . ASN A 1 85 ? 3.961 3.778 -17.265 1.00 98.62 85 ASN A C 1
ATOM 651 O O . ASN A 1 85 ? 4.098 2.813 -16.514 1.00 98.62 85 ASN A O 1
ATOM 655 N N . ASP A 1 86 ? 3.979 3.645 -18.588 1.00 98.50 86 ASP A N 1
ATOM 656 C CA . ASP A 1 86 ? 3.835 2.359 -19.266 1.00 98.50 86 ASP A CA 1
ATOM 657 C C . ASP A 1 86 ? 5.115 1.527 -19.148 1.00 98.50 86 ASP A C 1
ATOM 659 O O . ASP A 1 86 ? 5.062 0.320 -18.895 1.00 98.50 86 ASP A O 1
ATOM 663 N N . ALA A 1 87 ? 6.284 2.171 -19.225 1.00 98.38 87 ALA A N 1
ATOM 664 C CA . ALA A 1 87 ? 7.554 1.498 -18.967 1.00 98.38 87 ALA A CA 1
ATOM 665 C C . ALA A 1 87 ? 7.639 0.974 -17.521 1.00 98.38 87 ALA A C 1
ATOM 667 O O . ALA A 1 87 ? 8.222 -0.088 -17.271 1.00 98.38 87 ALA A O 1
ATOM 668 N N . THR A 1 88 ? 7.026 1.685 -16.568 1.00 98.62 88 THR A N 1
ATOM 669 C CA . THR A 1 88 ? 6.932 1.245 -15.170 1.00 98.62 88 THR A CA 1
ATOM 670 C C . THR A 1 88 ? 5.993 0.053 -15.014 1.00 98.62 88 THR A C 1
ATOM 672 O O . THR A 1 88 ? 6.349 -0.905 -14.324 1.00 98.62 88 THR A O 1
ATOM 675 N N . LEU A 1 89 ? 4.847 0.042 -15.703 1.00 98.75 89 LEU A N 1
ATOM 676 C CA . LEU A 1 89 ? 3.897 -1.077 -15.666 1.00 98.75 89 LEU A CA 1
ATOM 677 C C . LEU A 1 89 ? 4.540 -2.412 -16.072 1.00 98.75 89 LEU A C 1
ATOM 679 O O . LEU A 1 89 ? 4.275 -3.437 -15.443 1.00 98.75 89 LEU A O 1
ATOM 683 N N . VAL A 1 90 ? 5.460 -2.407 -17.044 1.00 98.50 90 VAL A N 1
ATOM 684 C CA . VAL A 1 90 ? 6.226 -3.610 -17.430 1.00 98.50 90 VAL A CA 1
ATOM 685 C C . VAL A 1 90 ? 7.057 -4.151 -16.259 1.00 98.50 90 VAL A C 1
ATOM 687 O O . VAL A 1 90 ? 7.160 -5.364 -16.064 1.00 98.50 90 VAL A O 1
ATOM 690 N N . ARG A 1 91 ? 7.666 -3.267 -15.459 1.00 98.44 91 ARG A N 1
ATOM 691 C CA . ARG A 1 91 ? 8.431 -3.666 -14.266 1.00 98.44 91 ARG A CA 1
ATOM 692 C C . ARG A 1 91 ? 7.512 -4.155 -13.155 1.00 98.44 91 ARG A C 1
ATOM 694 O O . ARG A 1 91 ? 7.830 -5.159 -12.525 1.00 98.44 91 ARG A O 1
ATOM 701 N N . TYR A 1 92 ? 6.364 -3.511 -12.966 1.00 98.69 92 TYR A N 1
ATOM 702 C CA . TYR A 1 92 ? 5.379 -3.918 -11.966 1.00 98.69 92 TYR A CA 1
ATOM 703 C C . TYR A 1 92 ? 4.791 -5.299 -12.250 1.00 98.69 92 TYR A C 1
ATOM 705 O O . TYR A 1 92 ? 4.740 -6.121 -11.340 1.00 98.69 92 TYR A O 1
ATOM 713 N N . ALA A 1 93 ? 4.458 -5.606 -13.506 1.00 98.69 93 ALA A N 1
ATOM 714 C CA . ALA A 1 93 ? 4.039 -6.947 -13.914 1.00 98.69 93 ALA A CA 1
ATOM 715 C C . ALA A 1 93 ? 5.092 -8.011 -13.553 1.00 98.69 93 ALA A C 1
ATOM 717 O O . ALA A 1 93 ? 4.779 -9.029 -12.935 1.00 98.69 93 ALA A O 1
ATOM 718 N N . SER A 1 94 ? 6.364 -7.749 -13.878 1.00 98.38 94 SER A N 1
ATOM 719 C CA . SER A 1 94 ? 7.466 -8.659 -13.541 1.00 98.38 94 SER A CA 1
ATOM 720 C C . SER A 1 94 ? 7.636 -8.833 -12.029 1.00 98.38 94 SER A C 1
ATOM 722 O O . SER A 1 94 ? 7.912 -9.942 -11.569 1.00 98.38 94 SER A O 1
ATOM 724 N N . MET A 1 95 ? 7.495 -7.754 -11.257 1.00 98.00 95 MET A N 1
ATOM 725 C CA . MET A 1 95 ? 7.623 -7.776 -9.801 1.00 98.00 95 MET A CA 1
ATOM 726 C C . MET A 1 95 ? 6.458 -8.525 -9.144 1.00 98.00 95 MET A C 1
ATOM 728 O O . MET A 1 95 ? 6.704 -9.332 -8.251 1.00 98.00 95 MET A O 1
ATOM 732 N N . ALA A 1 96 ? 5.225 -8.349 -9.633 1.00 98.19 96 ALA A N 1
ATOM 733 C CA . ALA A 1 96 ? 4.045 -9.065 -9.146 1.00 98.19 96 ALA A CA 1
ATOM 734 C C . ALA A 1 96 ? 4.233 -10.583 -9.262 1.00 98.19 96 ALA A C 1
ATOM 736 O O . ALA A 1 96 ? 4.063 -11.314 -8.287 1.00 98.19 96 ALA A O 1
ATOM 737 N N . VAL A 1 97 ? 4.665 -11.054 -10.436 1.00 98.12 97 VAL A N 1
ATOM 738 C CA . VAL A 1 97 ? 4.936 -12.479 -10.681 1.00 98.12 97 VAL A CA 1
ATOM 739 C C . VAL A 1 97 ? 6.080 -12.988 -9.799 1.00 98.12 97 VAL A C 1
ATOM 741 O O . VAL A 1 97 ? 6.008 -14.102 -9.282 1.00 98.12 97 VAL A O 1
ATOM 744 N N . ALA A 1 98 ? 7.134 -12.192 -9.596 1.00 94.06 98 ALA A N 1
ATOM 745 C CA . ALA A 1 98 ? 8.246 -12.569 -8.724 1.00 94.06 98 ALA A CA 1
ATOM 746 C C . ALA A 1 98 ? 7.814 -12.704 -7.252 1.00 94.06 98 ALA A C 1
ATOM 748 O O . ALA A 1 98 ? 8.161 -13.688 -6.602 1.00 94.06 98 ALA A O 1
ATOM 749 N N . GLN A 1 99 ? 7.018 -11.760 -6.744 1.00 93.69 99 GLN A N 1
ATOM 750 C CA . GLN A 1 99 ? 6.482 -11.794 -5.381 1.00 93.69 99 GLN A CA 1
ATOM 751 C C . GLN A 1 99 ? 5.517 -12.965 -5.175 1.00 93.69 99 GLN A C 1
ATOM 753 O O . GLN A 1 99 ? 5.609 -13.664 -4.168 1.00 93.69 99 GLN A O 1
ATOM 758 N N . ALA A 1 100 ? 4.645 -13.232 -6.149 1.00 92.94 100 ALA A N 1
ATOM 759 C CA . ALA A 1 100 ? 3.747 -14.382 -6.125 1.00 92.94 100 ALA A CA 1
ATOM 760 C C . ALA A 1 100 ? 4.519 -15.712 -6.098 1.00 92.94 100 ALA A C 1
ATOM 762 O O . ALA A 1 100 ? 4.251 -16.570 -5.259 1.00 92.94 100 ALA A O 1
ATOM 763 N N . ARG A 1 101 ? 5.555 -15.859 -6.940 1.00 90.88 101 ARG A N 1
ATOM 764 C CA . ARG A 1 101 ? 6.461 -17.027 -6.917 1.00 90.88 101 ARG A CA 1
ATOM 765 C C . ARG A 1 101 ? 7.166 -17.212 -5.575 1.00 90.88 101 ARG A C 1
ATOM 767 O O . ARG A 1 101 ? 7.451 -18.345 -5.204 1.00 90.88 101 ARG A O 1
ATOM 774 N N . ALA A 1 102 ? 7.449 -16.119 -4.869 1.00 87.12 102 ALA A N 1
ATOM 775 C CA . ALA A 1 102 ? 8.053 -16.143 -3.541 1.00 87.12 102 ALA A CA 1
ATOM 776 C C . ALA A 1 102 ? 7.053 -16.466 -2.412 1.00 87.12 102 ALA A C 1
ATOM 778 O O . ALA A 1 102 ? 7.476 -16.605 -1.269 1.00 87.12 102 ALA A O 1
ATOM 779 N N . GLY A 1 103 ? 5.754 -16.600 -2.714 1.00 87.00 103 GLY A N 1
ATOM 780 C CA . GLY A 1 103 ? 4.715 -16.954 -1.742 1.00 87.00 103 GLY A CA 1
ATOM 781 C C . GLY A 1 103 ? 3.942 -15.768 -1.157 1.00 87.00 103 GLY A C 1
ATOM 782 O O . GLY A 1 103 ? 3.285 -15.921 -0.127 1.00 87.00 103 GLY A O 1
ATOM 783 N N . ALA A 1 104 ? 3.999 -14.580 -1.772 1.00 89.25 104 ALA A N 1
ATOM 784 C CA . ALA A 1 104 ? 3.161 -13.461 -1.347 1.00 89.25 104 ALA A CA 1
ATOM 785 C C . ALA A 1 104 ? 1.671 -13.779 -1.567 1.00 89.25 104 ALA A C 1
ATOM 787 O O . ALA A 1 104 ? 1.258 -14.145 -2.665 1.00 89.25 104 ALA A O 1
ATOM 788 N N . HIS A 1 105 ? 0.859 -13.586 -0.528 1.00 93.62 105 HIS A N 1
ATOM 789 C CA . HIS A 1 105 ? -0.593 -13.781 -0.592 1.00 93.62 105 HIS A CA 1
ATOM 790 C C . HIS A 1 105 ? -1.293 -12.545 -1.172 1.00 93.62 105 HIS A C 1
ATOM 792 O O . HIS A 1 105 ? -2.345 -12.639 -1.805 1.00 93.62 105 HIS A O 1
ATOM 798 N N . VAL A 1 106 ? -0.704 -11.371 -0.932 1.00 97.62 106 VAL A N 1
ATOM 799 C CA . VAL A 1 106 ? -1.196 -10.072 -1.389 1.00 97.62 106 VAL A CA 1
ATOM 800 C C . VAL A 1 106 ? -0.035 -9.284 -1.987 1.00 97.62 106 VAL A C 1
ATOM 802 O O . VAL A 1 106 ? 1.031 -9.206 -1.375 1.00 97.62 106 VAL A O 1
ATOM 805 N N . VAL A 1 107 ? -0.260 -8.650 -3.136 1.00 97.69 107 VAL A N 1
ATOM 806 C CA . VAL A 1 107 ? 0.639 -7.636 -3.704 1.00 97.69 107 VAL A CA 1
ATOM 807 C C . VAL A 1 107 ? 0.017 -6.246 -3.544 1.00 97.69 107 VAL A C 1
ATOM 809 O O . VAL A 1 107 ? -1.098 -5.982 -4.002 1.00 97.69 107 VAL A O 1
ATOM 812 N N . GLY A 1 108 ? 0.713 -5.365 -2.829 1.00 98.06 108 GLY A N 1
ATOM 813 C CA . GLY A 1 108 ? 0.289 -4.007 -2.498 1.00 98.06 108 GLY A CA 1
ATOM 814 C C . GLY A 1 108 ? 0.812 -2.995 -3.509 1.00 98.06 108 GLY A C 1
ATOM 815 O O . GLY A 1 108 ? 1.965 -2.595 -3.438 1.00 98.06 108 GLY A O 1
ATOM 816 N N . LEU A 1 109 ? -0.028 -2.557 -4.444 1.00 98.12 109 LEU A N 1
ATOM 817 C CA . LEU A 1 109 ? 0.377 -1.676 -5.544 1.00 98.12 109 LEU A CA 1
ATOM 818 C C . LEU A 1 109 ? 0.480 -0.221 -5.079 1.00 98.12 109 LEU A C 1
ATOM 820 O O . LEU A 1 109 ? -0.494 0.532 -5.179 1.00 98.12 109 LEU A O 1
ATOM 824 N N . SER A 1 110 ? 1.643 0.178 -4.565 1.00 97.81 110 SER A N 1
ATOM 825 C CA . SER A 1 110 ? 1.852 1.500 -3.959 1.00 97.81 110 SER A CA 1
ATOM 826 C C . SER A 1 110 ? 2.509 2.525 -4.901 1.00 97.81 110 SER A C 1
ATOM 828 O O . SER A 1 110 ? 2.699 3.691 -4.538 1.00 97.81 110 SER A O 1
ATOM 830 N N . GLY A 1 111 ? 2.782 2.110 -6.136 1.00 96.94 111 GLY A N 1
ATOM 831 C CA . GLY A 1 111 ? 3.448 2.875 -7.182 1.00 96.94 111 GLY A CA 1
ATOM 832 C C . GLY A 1 111 ? 2.724 4.091 -7.748 1.00 96.94 111 GLY A C 1
ATOM 833 O O . GLY A 1 111 ? 3.372 5.058 -8.146 1.00 96.94 111 GLY A O 1
ATOM 834 N N . MET A 1 112 ? 1.389 4.052 -7.735 1.00 98.19 112 MET A N 1
ATOM 835 C CA . MET A 1 112 ? 0.503 5.080 -8.299 1.00 98.19 112 MET A CA 1
ATOM 836 C C . MET A 1 112 ? 0.645 5.280 -9.815 1.00 98.19 112 MET A C 1
ATOM 838 O O . MET A 1 112 ? 0.483 6.389 -10.312 1.00 98.19 112 MET A O 1
ATOM 842 N N . MET A 1 113 ? 0.939 4.210 -10.559 1.00 98.50 113 MET A N 1
ATOM 843 C CA . MET A 1 113 ? 0.862 4.242 -12.023 1.00 98.50 113 MET A CA 1
ATOM 844 C C . MET A 1 113 ? -0.579 3.991 -12.482 1.00 98.50 113 MET A C 1
ATOM 846 O O . MET A 1 113 ? -1.275 3.124 -11.937 1.00 98.50 113 MET A O 1
ATOM 850 N N . ASP A 1 114 ? -1.020 4.712 -13.508 1.00 98.62 114 ASP A N 1
ATOM 851 C CA . ASP A 1 114 ? -2.311 4.495 -14.150 1.00 98.62 114 ASP A CA 1
ATOM 852 C C . ASP A 1 114 ? -2.355 3.086 -14.749 1.00 98.62 114 ASP A C 1
ATOM 854 O O . ASP A 1 114 ? -1.428 2.645 -15.423 1.00 98.62 114 ASP A O 1
ATOM 858 N N . GLY A 1 115 ? -3.433 2.345 -14.486 1.00 98.25 115 GLY A N 1
ATOM 859 C CA . GLY A 1 115 ? -3.606 0.981 -15.000 1.00 98.25 115 GLY A CA 1
ATOM 860 C C . GLY A 1 115 ? -2.849 -0.119 -14.242 1.00 98.25 115 GLY A C 1
ATOM 861 O O . GLY A 1 115 ? -3.043 -1.291 -14.566 1.00 98.25 115 GLY A O 1
ATOM 862 N N . GLN A 1 116 ? -2.075 0.201 -13.192 1.00 98.56 116 GLN A N 1
ATOM 863 C CA . GLN A 1 116 ? -1.266 -0.787 -12.449 1.00 98.56 116 GLN A CA 1
ATOM 864 C C . GLN A 1 116 ? -2.055 -2.003 -11.951 1.00 98.56 116 GLN A C 1
ATOM 866 O O . GLN A 1 116 ? -1.547 -3.119 -11.971 1.00 98.56 116 GLN A O 1
ATOM 871 N N . VAL A 1 117 ? -3.311 -1.805 -11.536 1.00 98.69 117 VAL A N 1
ATOM 872 C CA . VAL A 1 117 ? -4.170 -2.895 -11.048 1.00 98.69 117 VAL A CA 1
ATOM 873 C C . VAL A 1 117 ? -4.449 -3.904 -12.157 1.00 98.69 117 VAL A C 1
ATOM 875 O O . VAL A 1 117 ? -4.292 -5.100 -11.933 1.00 98.69 117 VAL A O 1
ATOM 878 N N . ALA A 1 118 ? -4.843 -3.428 -13.341 1.00 98.56 118 ALA A N 1
ATOM 879 C CA . ALA A 1 118 ? -5.190 -4.291 -14.464 1.00 98.56 118 ALA A CA 1
ATOM 880 C C . ALA A 1 118 ? -3.955 -5.035 -14.980 1.00 98.56 118 ALA A C 1
ATOM 882 O O . ALA A 1 118 ? -3.976 -6.257 -15.057 1.00 98.56 118 ALA A O 1
ATOM 883 N N . VAL A 1 119 ? -2.852 -4.317 -15.218 1.00 98.75 119 VAL A N 1
ATOM 884 C CA . VAL A 1 119 ? -1.620 -4.917 -15.751 1.00 98.75 119 VAL A CA 1
ATOM 885 C C . VAL A 1 119 ? -1.026 -5.956 -14.799 1.00 98.75 119 VAL A C 1
ATOM 887 O O . VAL A 1 119 ? -0.638 -7.040 -15.233 1.00 98.75 119 VAL A O 1
ATOM 890 N N . CYS A 1 120 ? -0.979 -5.675 -13.493 1.00 98.69 120 CYS A N 1
ATOM 891 C CA . CYS A 1 120 ? -0.493 -6.661 -12.527 1.00 98.69 120 CYS A CA 1
ATOM 892 C C . CYS A 1 120 ? -1.440 -7.862 -12.403 1.00 98.69 120 CYS A C 1
ATOM 894 O O . CYS A 1 120 ? -0.961 -8.985 -12.262 1.00 98.69 120 CYS A O 1
ATOM 896 N N . ARG A 1 121 ? -2.764 -7.653 -12.465 1.00 98.75 121 ARG A N 1
ATOM 897 C CA . ARG A 1 121 ? -3.746 -8.748 -12.434 1.00 98.75 121 ARG A CA 1
ATOM 898 C C . ARG A 1 121 ? -3.601 -9.663 -13.649 1.00 98.75 121 ARG A C 1
ATOM 900 O O . ARG A 1 121 ? -3.480 -10.869 -13.462 1.00 98.75 121 ARG A O 1
ATOM 907 N N . GLU A 1 122 ? -3.544 -9.098 -14.853 1.00 98.81 122 GLU A N 1
ATOM 908 C CA . GLU A 1 122 ? -3.336 -9.855 -16.095 1.00 98.81 122 GLU A CA 1
ATOM 909 C C . GLU A 1 122 ? -2.035 -10.663 -16.034 1.00 98.81 122 GLU A C 1
ATOM 911 O O . GLU A 1 122 ? -2.045 -11.871 -16.254 1.00 98.81 122 GLU A O 1
ATOM 916 N N . ALA A 1 123 ? -0.929 -10.041 -15.613 1.00 98.75 123 ALA A N 1
ATOM 917 C CA . ALA A 1 123 ? 0.353 -10.730 -15.488 1.00 98.75 123 ALA A CA 1
ATOM 918 C C . ALA A 1 123 ? 0.319 -11.893 -14.483 1.00 98.75 123 ALA A C 1
ATOM 920 O O . ALA A 1 123 ? 0.919 -12.940 -14.734 1.00 98.75 123 ALA A O 1
ATOM 921 N N . LEU A 1 124 ? -0.360 -11.728 -13.344 1.00 98.81 124 LEU A N 1
ATOM 922 C CA . LEU A 1 124 ? -0.537 -12.801 -12.365 1.00 98.81 124 LEU A CA 1
ATOM 923 C C . LEU A 1 124 ? -1.403 -13.940 -12.930 1.00 98.81 124 LEU A C 1
ATOM 925 O O . LEU A 1 124 ? -1.041 -15.105 -12.763 1.00 98.81 124 LEU A O 1
ATOM 929 N N . ASP A 1 125 ? -2.502 -13.619 -13.620 1.00 98.81 125 ASP A N 1
ATOM 930 C CA . ASP A 1 125 ? -3.402 -14.604 -14.240 1.00 98.81 125 ASP A CA 1
ATOM 931 C C . ASP A 1 125 ? -2.704 -15.416 -15.333 1.00 98.81 125 ASP A C 1
ATOM 933 O O . ASP A 1 125 ? -2.765 -16.647 -15.311 1.00 98.81 125 ASP A O 1
ATOM 937 N N . ASP A 1 126 ? -1.957 -14.753 -16.218 1.00 98.69 126 ASP A N 1
ATOM 938 C CA . ASP A 1 126 ? -1.184 -15.393 -17.290 1.00 98.69 126 ASP A CA 1
ATOM 939 C C . ASP A 1 126 ? -0.140 -16.388 -16.757 1.00 98.69 126 ASP A C 1
ATOM 941 O O . ASP A 1 126 ? 0.246 -17.338 -17.443 1.00 98.69 126 ASP A O 1
ATOM 945 N N . HIS A 1 127 ? 0.312 -16.195 -15.515 1.00 98.38 127 HIS A N 1
ATOM 946 C CA . HIS A 1 127 ? 1.270 -17.069 -14.837 1.00 98.38 127 HIS A CA 1
ATOM 947 C C . HIS A 1 127 ? 0.617 -18.065 -13.866 1.00 98.38 127 HIS A C 1
ATOM 949 O O . HIS A 1 127 ? 1.333 -18.797 -13.180 1.00 98.38 127 HIS A O 1
ATOM 955 N N . GLY A 1 128 ? -0.716 -18.123 -13.815 1.00 98.38 128 GLY A N 1
ATOM 956 C CA . GLY A 1 128 ? -1.473 -19.062 -12.987 1.00 98.38 128 GLY A CA 1
ATOM 957 C C . GLY A 1 128 ? -1.614 -18.665 -11.513 1.00 98.38 128 GLY A C 1
ATOM 958 O O . GLY A 1 128 ? -2.110 -19.465 -10.726 1.00 98.38 128 GLY A O 1
ATOM 959 N N . PHE A 1 129 ? -1.228 -17.447 -11.128 1.00 98.12 129 PHE A N 1
ATOM 960 C CA . PHE A 1 129 ? -1.369 -16.910 -9.766 1.00 98.12 129 PHE A CA 1
ATOM 961 C C . PHE A 1 129 ? -2.742 -16.259 -9.553 1.00 98.12 129 PHE A C 1
ATOM 963 O O . PHE A 1 129 ? -2.860 -15.096 -9.156 1.00 98.12 129 PHE A O 1
ATOM 970 N N . THR A 1 130 ? -3.806 -16.998 -9.864 1.00 97.94 130 THR A N 1
ATOM 971 C CA . THR A 1 130 ? -5.191 -16.493 -9.868 1.00 97.94 130 THR A CA 1
ATOM 972 C C . THR A 1 130 ? -5.738 -16.181 -8.471 1.00 97.94 130 THR A C 1
ATOM 974 O O . THR A 1 130 ? -6.717 -15.456 -8.333 1.00 97.94 130 THR A O 1
ATOM 977 N N . ASP A 1 131 ? -5.127 -16.741 -7.430 1.00 97.12 131 ASP A N 1
ATOM 978 C CA . ASP A 1 131 ? -5.505 -16.611 -6.021 1.00 97.12 131 ASP A CA 1
ATOM 979 C C . ASP A 1 131 ? -4.786 -15.467 -5.286 1.00 97.12 131 ASP A C 1
ATOM 981 O O . ASP A 1 131 ? -5.256 -15.022 -4.237 1.00 97.12 131 ASP A O 1
ATOM 985 N N . VAL A 1 132 ? -3.689 -14.948 -5.845 1.00 97.44 132 VAL A N 1
ATOM 986 C CA . VAL A 1 132 ? -2.963 -13.805 -5.275 1.00 97.44 132 VAL A CA 1
ATOM 987 C C . VAL A 1 132 ? -3.835 -12.552 -5.324 1.00 97.44 132 VAL A C 1
ATOM 989 O O . VAL A 1 132 ? -4.340 -12.161 -6.380 1.00 97.44 132 VAL A O 1
ATOM 992 N N . VAL A 1 133 ? -3.990 -11.892 -4.175 1.00 98.38 133 VAL A N 1
ATOM 993 C CA . VAL A 1 133 ? -4.815 -10.687 -4.033 1.00 98.38 133 VAL A CA 1
ATOM 994 C C . VAL A 1 133 ? -4.044 -9.452 -4.491 1.00 98.38 133 VAL A C 1
ATOM 996 O O . VAL A 1 133 ? -2.886 -9.251 -4.131 1.00 98.38 133 VAL A O 1
ATOM 999 N N . VAL A 1 134 ? -4.719 -8.567 -5.224 1.00 98.38 134 VAL A N 1
ATOM 1000 C CA . VAL A 1 134 ? -4.200 -7.239 -5.567 1.00 98.38 134 VAL A CA 1
ATOM 1001 C C . VAL A 1 134 ? -4.792 -6.206 -4.611 1.00 98.38 134 VAL A C 1
ATOM 1003 O O . VAL A 1 134 ? -5.986 -5.913 -4.663 1.00 98.38 134 VAL A O 1
ATOM 1006 N N . LEU A 1 135 ? -3.953 -5.632 -3.749 1.00 98.31 135 LEU A N 1
ATOM 1007 C CA . LEU A 1 135 ? -4.316 -4.508 -2.891 1.00 98.31 135 LEU A CA 1
ATOM 1008 C C . LEU A 1 135 ? -3.876 -3.206 -3.564 1.00 98.31 135 LEU A C 1
ATOM 1010 O O . LEU A 1 135 ? -2.722 -2.789 -3.472 1.00 98.31 135 LEU A O 1
ATOM 1014 N N . GLY A 1 136 ? -4.801 -2.556 -4.267 1.00 97.25 136 GLY A N 1
ATOM 1015 C CA . GLY A 1 136 ? -4.536 -1.258 -4.878 1.00 97.25 136 GLY A CA 1
ATOM 1016 C C . GLY A 1 136 ? -4.447 -0.157 -3.824 1.00 97.25 136 GLY A C 1
ATOM 1017 O O . GLY A 1 136 ? -5.415 0.083 -3.103 1.00 97.25 136 GLY A O 1
ATOM 1018 N N . TYR A 1 137 ? -3.338 0.584 -3.784 1.00 97.56 137 TYR A N 1
ATOM 1019 C CA . TYR A 1 137 ? -3.290 1.858 -3.065 1.00 97.56 137 TYR A CA 1
ATOM 1020 C C . TYR A 1 137 ? -3.978 2.919 -3.927 1.00 97.56 137 TYR A C 1
ATOM 1022 O O . TYR A 1 137 ? -3.340 3.801 -4.481 1.00 97.56 137 TYR A O 1
ATOM 1030 N N . THR A 1 138 ? -5.297 2.803 -4.087 1.00 95.81 138 THR A N 1
ATOM 1031 C CA . THR A 1 138 ? -6.070 3.552 -5.094 1.00 95.81 138 THR A CA 1
ATOM 1032 C C . THR A 1 138 ? -6.101 5.061 -4.861 1.00 95.81 138 THR A C 1
ATOM 1034 O O . THR A 1 138 ? -6.407 5.816 -5.775 1.00 95.81 138 THR A O 1
ATOM 1037 N N . ALA A 1 139 ? -5.824 5.502 -3.634 1.00 96.94 139 ALA A N 1
ATOM 1038 C CA . ALA A 1 139 ? -5.786 6.905 -3.243 1.00 96.94 139 ALA A CA 1
ATOM 1039 C C . ALA A 1 139 ? -4.574 7.172 -2.331 1.00 96.94 139 ALA A C 1
ATOM 1041 O O . ALA A 1 139 ? -4.718 7.368 -1.122 1.00 96.94 139 ALA A O 1
ATOM 1042 N N . LYS A 1 140 ? -3.363 7.147 -2.901 1.00 97.25 140 LYS A N 1
ATOM 1043 C CA . LYS A 1 140 ? -2.110 7.491 -2.205 1.00 97.25 140 LYS A CA 1
ATOM 1044 C C . LYS A 1 140 ? -1.657 8.891 -2.612 1.00 97.25 140 LYS A C 1
ATOM 1046 O O . LYS A 1 140 ? -0.976 9.051 -3.610 1.00 97.25 140 LYS A O 1
ATOM 1051 N N . TYR A 1 141 ? -2.028 9.870 -1.794 1.00 95.81 141 TYR A N 1
ATOM 1052 C CA . TYR A 1 141 ? -1.768 11.291 -2.025 1.00 95.81 141 TYR A CA 1
ATOM 1053 C C . TYR A 1 141 ? -0.285 11.669 -1.969 1.00 95.81 141 TYR A C 1
ATOM 1055 O O . TYR A 1 141 ? 0.449 11.171 -1.114 1.00 95.81 141 TYR A O 1
ATOM 1063 N N . ALA A 1 142 ? 0.118 12.682 -2.738 1.00 94.75 142 ALA A N 1
ATOM 1064 C CA . ALA A 1 142 ? 1.394 13.381 -2.565 1.00 94.75 142 ALA A CA 1
ATOM 1065 C C . ALA A 1 142 ? 1.462 14.121 -1.208 1.00 94.75 142 ALA A C 1
ATOM 1067 O O . ALA A 1 142 ? 1.155 15.310 -1.093 1.00 94.75 142 ALA A O 1
ATOM 1068 N N . SER A 1 143 ? 1.863 13.402 -0.155 1.00 93.00 143 SER A N 1
ATOM 1069 C CA . SER A 1 143 ? 1.788 13.857 1.237 1.00 93.00 143 SER A CA 1
ATOM 1070 C C . SER A 1 143 ? 3.152 14.123 1.879 1.00 93.00 143 SER A C 1
ATOM 1072 O O . SER A 1 143 ? 4.138 13.427 1.631 1.00 93.00 143 SER A O 1
ATOM 1074 N N . ALA A 1 144 ? 3.188 15.103 2.786 1.00 89.56 144 ALA A N 1
ATOM 1075 C CA . ALA A 1 144 ? 4.335 15.374 3.652 1.00 89.56 144 ALA A CA 1
ATOM 1076 C C . ALA A 1 144 ? 4.458 14.379 4.826 1.00 89.56 144 ALA A C 1
ATOM 1078 O O . ALA A 1 144 ? 5.497 14.332 5.481 1.00 89.56 144 ALA A O 1
ATOM 1079 N N . PHE A 1 145 ? 3.437 13.552 5.087 1.00 88.50 145 PHE A N 1
ATOM 1080 C CA . PHE A 1 145 ? 3.459 12.583 6.193 1.00 88.50 145 PHE A CA 1
ATOM 1081 C C . PHE A 1 145 ? 4.398 11.386 5.966 1.00 88.50 145 PHE A C 1
ATOM 1083 O O . PHE A 1 145 ? 4.615 10.605 6.887 1.00 88.50 145 PHE A O 1
ATOM 1090 N N . TYR A 1 146 ? 4.995 11.246 4.779 1.00 86.00 146 TYR A N 1
ATOM 1091 C CA . TYR A 1 146 ? 5.887 10.128 4.451 1.00 86.00 146 TYR A CA 1
ATOM 1092 C C . TYR A 1 146 ? 7.342 10.307 4.906 1.00 86.00 146 TYR A C 1
ATOM 1094 O O . TYR A 1 146 ? 8.139 9.402 4.689 1.00 86.00 146 TYR A O 1
ATOM 1102 N N . GLY A 1 147 ? 7.704 11.436 5.530 1.00 79.88 147 GLY A N 1
ATOM 1103 C CA . GLY A 1 147 ? 9.078 11.707 5.984 1.00 79.88 147 GLY A CA 1
ATOM 1104 C C . GLY A 1 147 ? 9.698 10.561 6.803 1.00 79.88 147 GLY A C 1
ATOM 1105 O O . GLY A 1 147 ? 10.684 9.986 6.347 1.00 79.88 147 GLY A O 1
ATOM 1106 N N . PRO A 1 148 ? 9.080 10.140 7.927 1.00 79.94 148 PRO A N 1
ATOM 1107 C CA . PRO A 1 148 ? 9.614 9.055 8.756 1.00 79.94 148 PRO A CA 1
ATOM 1108 C C . PRO A 1 148 ? 9.719 7.702 8.035 1.00 79.94 148 PRO A C 1
ATOM 1110 O O . PRO A 1 148 ? 10.622 6.922 8.312 1.00 79.94 148 PRO A O 1
ATOM 1113 N N . PHE A 1 149 ? 8.812 7.417 7.092 1.00 78.94 149 PHE A N 1
ATOM 1114 C CA . PHE A 1 149 ? 8.883 6.202 6.274 1.00 78.94 149 PHE A CA 1
ATOM 1115 C C . PHE A 1 149 ? 10.090 6.242 5.332 1.00 78.94 149 PHE A C 1
ATOM 1117 O O . PHE A 1 149 ? 10.833 5.272 5.262 1.00 78.94 149 PHE A O 1
ATOM 1124 N N . ARG A 1 150 ? 10.314 7.371 4.645 1.00 76.69 150 ARG A N 1
ATOM 1125 C CA . ARG A 1 150 ? 11.436 7.534 3.704 1.00 76.69 150 ARG A CA 1
ATOM 1126 C C . ARG A 1 150 ? 12.791 7.397 4.390 1.00 76.69 150 ARG A C 1
ATOM 1128 O O . ARG A 1 150 ? 13.706 6.855 3.783 1.00 76.69 150 ARG A O 1
ATOM 1135 N N . GLU A 1 151 ? 12.894 7.852 5.638 1.00 74.06 151 GLU A N 1
ATOM 1136 C CA . GLU A 1 151 ? 14.071 7.623 6.483 1.00 74.06 151 GLU A CA 1
ATOM 1137 C C . GLU A 1 151 ? 14.251 6.135 6.820 1.00 74.06 151 GLU A C 1
ATOM 1139 O O . GLU A 1 151 ? 15.369 5.637 6.783 1.00 74.06 151 GLU A O 1
ATOM 1144 N N . ALA A 1 152 ? 13.167 5.407 7.105 1.00 68.81 152 ALA A N 1
ATOM 1145 C CA . ALA A 1 152 ? 13.228 3.984 7.447 1.00 68.81 152 ALA A CA 1
ATOM 1146 C C . ALA A 1 152 ? 13.605 3.069 6.265 1.00 68.81 152 ALA A C 1
ATOM 1148 O O . ALA A 1 152 ? 14.161 1.994 6.493 1.00 68.81 152 ALA A O 1
ATOM 1149 N N . VAL A 1 153 ? 13.307 3.477 5.025 1.00 68.44 153 VAL A N 1
ATOM 1150 C CA . VAL A 1 153 ? 13.615 2.711 3.798 1.00 68.44 153 VAL A CA 1
ATOM 1151 C C . VAL A 1 153 ? 14.816 3.246 3.016 1.00 68.44 153 VAL A C 1
ATOM 1153 O O . VAL A 1 153 ? 15.029 2.829 1.884 1.00 68.44 153 VAL A O 1
ATOM 1156 N N . ASP A 1 154 ? 15.594 4.170 3.590 1.00 69.25 154 ASP A N 1
ATOM 1157 C CA . ASP A 1 154 ? 16.765 4.780 2.94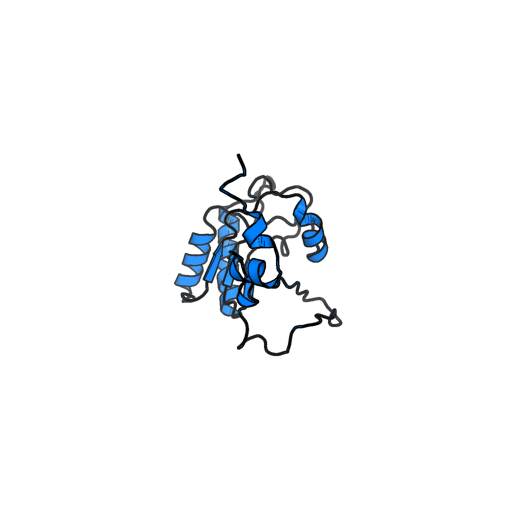1 1.00 69.25 154 ASP A CA 1
ATOM 1158 C C . ASP A 1 154 ? 16.457 5.363 1.534 1.00 69.25 154 ASP A C 1
ATOM 1160 O O . ASP A 1 154 ? 17.282 5.316 0.625 1.00 69.25 154 ASP A O 1
ATOM 1164 N N . SER A 1 155 ? 15.258 5.926 1.324 1.00 70.06 155 SER A N 1
ATOM 1165 C CA . SER A 1 155 ? 14.835 6.421 0.002 1.00 70.06 155 SER A CA 1
ATOM 1166 C C . SER A 1 155 ? 15.685 7.616 -0.464 1.00 70.06 155 SER A C 1
ATOM 1168 O O . SER A 1 155 ? 15.631 8.691 0.137 1.00 70.06 155 SER A O 1
ATOM 1170 N N . GLU A 1 156 ? 16.339 7.497 -1.623 1.00 72.56 156 GLU A N 1
ATOM 1171 C CA . GLU A 1 156 ? 17.257 8.512 -2.178 1.00 72.56 156 GLU A CA 1
ATOM 1172 C C . GLU A 1 156 ? 16.583 9.675 -2.943 1.00 72.56 156 GLU A C 1
ATOM 1174 O O . GLU A 1 156 ? 17.264 10.506 -3.553 1.00 72.56 156 GLU A O 1
ATOM 1179 N N . LEU A 1 157 ? 15.247 9.760 -2.934 1.00 80.12 157 LEU A N 1
ATOM 1180 C CA . LEU A 1 157 ? 14.499 10.722 -3.749 1.00 80.12 157 LEU A CA 1
ATOM 1181 C C . LEU A 1 157 ? 14.906 12.184 -3.493 1.00 80.12 157 LEU A C 1
ATOM 1183 O O . LEU A 1 157 ? 14.678 12.739 -2.415 1.00 80.12 157 LEU A O 1
ATOM 1187 N N . LYS A 1 158 ? 15.376 12.853 -4.551 1.00 75.50 158 LYS A N 1
ATOM 1188 C CA . LYS A 1 158 ? 15.551 14.311 -4.613 1.00 75.50 158 LYS A CA 1
ATOM 1189 C C . LYS A 1 158 ? 14.486 14.916 -5.525 1.00 75.50 158 LYS A C 1
ATOM 1191 O O . LYS A 1 158 ? 14.666 14.973 -6.734 1.00 75.50 158 LYS A O 1
ATOM 1196 N N . GLY A 1 159 ? 13.377 15.369 -4.944 1.00 84.69 159 GLY A N 1
ATOM 1197 C CA . GLY A 1 159 ? 12.247 15.922 -5.692 1.00 84.69 159 GLY A CA 1
ATOM 1198 C C . GLY A 1 159 ? 10.915 15.664 -4.997 1.00 84.69 159 GLY A C 1
ATOM 1199 O O . GLY A 1 159 ? 10.854 15.545 -3.772 1.00 84.69 159 GLY A O 1
ATOM 1200 N N . ASP A 1 160 ? 9.844 15.570 -5.780 1.00 89.19 160 ASP A N 1
ATOM 1201 C CA . ASP A 1 160 ? 8.526 15.180 -5.290 1.00 89.19 160 ASP A CA 1
ATOM 1202 C C . ASP A 1 160 ? 7.860 14.142 -6.201 1.00 89.19 160 ASP A C 1
ATOM 1204 O O . ASP A 1 160 ? 8.420 13.710 -7.207 1.00 89.19 160 ASP A O 1
ATOM 1208 N N . ARG A 1 161 ? 6.688 13.670 -5.772 1.00 92.94 161 ARG A N 1
ATOM 1209 C CA . ARG A 1 161 ? 5.914 12.623 -6.445 1.00 92.94 161 ARG A CA 1
ATOM 1210 C C . ARG A 1 161 ? 4.578 13.149 -6.979 1.00 92.94 161 ARG A C 1
ATOM 1212 O O . ARG A 1 161 ? 3.695 12.356 -7.269 1.00 92.94 161 ARG A O 1
ATOM 1219 N N . LYS A 1 162 ? 4.405 14.473 -7.090 1.00 93.69 162 LYS A N 1
ATOM 1220 C CA . LYS A 1 162 ? 3.104 15.114 -7.386 1.00 93.69 162 LYS A CA 1
ATOM 1221 C C . LYS A 1 162 ? 2.557 14.816 -8.780 1.00 93.69 162 LYS A C 1
ATOM 1223 O O . LYS A 1 162 ? 1.416 15.153 -9.068 1.00 93.69 162 LYS A O 1
ATOM 122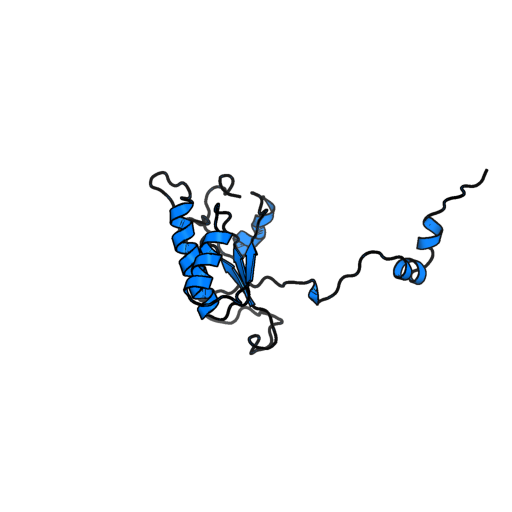8 N N . THR A 1 163 ? 3.382 14.278 -9.672 1.00 93.19 163 THR A N 1
ATOM 1229 C CA . THR A 1 163 ? 2.960 13.935 -11.032 1.00 93.19 163 THR A CA 1
ATOM 1230 C C . THR A 1 163 ? 2.264 12.576 -11.110 1.00 93.19 163 THR A C 1
ATOM 1232 O O . THR A 1 163 ? 1.770 12.245 -12.180 1.00 93.19 163 THR A O 1
ATOM 1235 N N . TYR A 1 164 ? 2.236 11.802 -10.018 1.00 94.25 164 TYR A N 1
ATOM 1236 C CA . TYR A 1 164 ? 1.603 10.478 -9.969 1.00 94.25 164 TYR A CA 1
ATOM 1237 C C . TYR A 1 164 ? 0.922 10.155 -8.623 1.00 94.25 164 TYR A C 1
ATOM 1239 O O . TYR A 1 164 ? -0.082 9.454 -8.616 1.00 94.25 164 TYR A O 1
ATOM 1247 N N . GLN A 1 165 ? 1.413 10.675 -7.489 1.00 92.44 165 GLN A N 1
ATOM 1248 C CA . GLN A 1 165 ? 0.732 10.609 -6.180 1.00 92.44 165 GLN A CA 1
ATOM 1249 C C . GLN A 1 165 ? -0.285 11.738 -5.979 1.00 92.44 165 GLN A C 1
ATOM 1251 O O . GLN A 1 165 ? -0.039 12.853 -6.484 1.00 92.44 165 GLN A O 1
#